Protein AF-A0A8T4PAP7-F1 (afdb_monomer)

Radius of gyration: 31.24 Å; Cα contacts (8 Å, |Δi|>4): 226; chains: 1; bounding box: 89×35×84 Å

Foldseek 3Di:
DDDPDPVPVVVVVVVVVVVVVVVVVVVVVVVVVVVVVVVVVVVVVVVVVVVLQVVLVVVQLVVCPDPQFDDDPDPDFSNEGEPVSLQVQLPDPPVLVVVVFQWKKKFFPPPAQDQDEDHPVCPPRYGIHTRHHRDDDADKRKDKGWYWYQDPVVRDIDTGIMMMITGDPPD

Solvent-accessible surface area (backbone atoms only — not comparable to full-atom values): 9564 Å² total; per-residue (Å²): 143,88,91,85,70,77,69,60,56,63,54,50,53,55,50,50,56,52,49,52,52,52,51,53,52,52,52,51,53,50,53,54,46,52,54,52,52,55,52,53,54,50,50,54,53,50,52,55,49,51,54,53,49,51,52,19,45,51,52,42,30,56,47,16,66,30,86,69,24,40,50,82,90,58,80,94,50,63,41,26,28,23,46,68,48,40,61,56,50,49,72,45,87,70,58,49,64,76,73,75,38,50,24,35,36,42,34,50,67,38,82,79,68,36,92,46,75,49,44,89,87,47,55,88,63,40,22,28,40,63,56,30,84,75,63,92,87,60,62,64,41,62,26,79,32,37,35,34,35,84,34,85,89,78,73,44,75,45,81,32,46,23,34,41,39,33,40,52,81,82,125

Structure (mmCIF, N/CA/C/O backbone):
data_AF-A0A8T4PAP7-F1
#
_entry.id   AF-A0A8T4PAP7-F1
#
loop_
_atom_site.group_PDB
_atom_site.id
_atom_site.type_symbol
_atom_site.label_atom_id
_atom_site.label_alt_id
_atom_site.label_comp_id
_atom_site.label_asym_id
_atom_site.label_entity_id
_atom_site.label_seq_id
_atom_site.pdbx_PDB_ins_code
_atom_site.Cartn_x
_atom_site.Cartn_y
_atom_site.Cartn_z
_atom_site.occupancy
_atom_site.B_iso_or_equiv
_atom_site.auth_seq_id
_atom_site.auth_comp_id
_atom_site.auth_asym_id
_atom_site.auth_atom_id
_atom_site.pdbx_PDB_model_num
ATOM 1 N N . MET A 1 1 ? -69.373 0.154 55.908 1.00 43.66 1 MET A N 1
ATOM 2 C CA . MET A 1 1 ? -68.420 -0.384 54.917 1.00 43.66 1 MET A CA 1
ATOM 3 C C . MET A 1 1 ? -67.437 0.718 54.548 1.00 43.66 1 MET A C 1
ATOM 5 O O . MET A 1 1 ? -67.694 1.356 53.550 1.00 43.66 1 MET A O 1
ATOM 9 N N . THR A 1 2 ? -66.406 0.996 55.367 1.00 49.78 2 THR A N 1
ATOM 10 C CA . THR A 1 2 ? -65.252 1.885 55.042 1.00 49.78 2 THR A CA 1
ATOM 11 C C . THR A 1 2 ? -64.442 2.208 56.307 1.00 49.78 2 THR A C 1
ATOM 13 O O . THR A 1 2 ? -64.642 3.259 56.885 1.00 49.78 2 THR A O 1
ATOM 16 N N . LEU A 1 3 ? -63.530 1.343 56.765 1.00 49.53 3 LEU A N 1
ATOM 17 C CA . LEU A 1 3 ? -62.438 1.734 57.687 1.00 49.53 3 LEU A CA 1
ATOM 18 C C . LEU A 1 3 ? -61.304 0.690 57.662 1.00 49.53 3 LEU A C 1
ATOM 20 O O . LEU A 1 3 ? -60.988 0.087 58.675 1.00 49.53 3 LEU A O 1
ATOM 24 N N . LEU A 1 4 ? -60.692 0.431 56.503 1.00 52.81 4 LEU A N 1
ATOM 25 C CA . LEU A 1 4 ? -59.496 -0.424 56.402 1.00 52.81 4 LEU A CA 1
ATOM 26 C C . LEU A 1 4 ? -58.681 -0.035 55.154 1.00 52.81 4 LEU A C 1
ATOM 28 O O . LEU A 1 4 ? -58.678 -0.783 54.186 1.00 52.81 4 LEU A O 1
ATOM 32 N N . ASN A 1 5 ? -58.030 1.144 55.107 1.00 55.44 5 ASN A N 1
ATOM 33 C CA . ASN A 1 5 ? -56.948 1.340 54.115 1.00 55.44 5 ASN A CA 1
ATOM 34 C C . ASN A 1 5 ? -55.969 2.523 54.310 1.00 55.44 5 ASN A C 1
ATOM 36 O O . ASN A 1 5 ? -55.354 2.967 53.345 1.00 55.44 5 ASN A O 1
ATOM 40 N N . ALA A 1 6 ? -55.780 3.068 55.516 1.00 54.59 6 ALA A N 1
ATOM 41 C CA . ALA A 1 6 ? -54.836 4.187 55.697 1.00 54.59 6 ALA A CA 1
ATOM 42 C C . ALA A 1 6 ? -53.358 3.739 55.816 1.00 54.59 6 ALA A C 1
ATOM 44 O O . ALA A 1 6 ? -52.446 4.500 55.493 1.00 54.59 6 ALA A O 1
ATOM 45 N N . GLY A 1 7 ? -53.104 2.500 56.261 1.00 55.69 7 GLY A N 1
ATOM 46 C CA . GLY A 1 7 ? -51.749 1.965 56.465 1.00 55.69 7 GLY A CA 1
ATOM 47 C C . GLY A 1 7 ? -51.042 1.500 55.185 1.00 55.69 7 GLY A C 1
ATOM 48 O O . GLY A 1 7 ? -49.821 1.620 55.086 1.00 55.69 7 GLY A O 1
ATOM 49 N N . SER A 1 8 ? -51.791 1.028 54.181 1.00 60.91 8 SER A N 1
ATOM 50 C CA . SER A 1 8 ? -51.216 0.502 52.932 1.00 60.91 8 SER A CA 1
ATOM 51 C C . SER A 1 8 ? -50.594 1.603 52.063 1.00 60.91 8 SER A C 1
ATOM 53 O O . SER A 1 8 ? -49.532 1.394 51.484 1.00 60.91 8 SER A O 1
ATOM 55 N N . PHE A 1 9 ? -51.178 2.805 52.044 1.00 62.59 9 PHE A N 1
ATOM 56 C CA . PHE A 1 9 ? -50.715 3.933 51.225 1.00 62.59 9 PHE A CA 1
ATOM 57 C C . PHE A 1 9 ? -49.346 4.482 51.649 1.00 62.59 9 PHE A C 1
ATOM 59 O O . PHE A 1 9 ? -48.509 4.794 50.804 1.00 62.59 9 PHE A O 1
ATOM 66 N N . ARG A 1 10 ? -49.079 4.579 52.960 1.00 66.06 10 ARG A N 1
ATOM 67 C CA . ARG A 1 10 ? -47.782 5.065 53.470 1.00 66.06 10 ARG A CA 1
ATOM 68 C C . ARG A 1 10 ? -46.653 4.072 53.200 1.00 66.06 10 ARG A C 1
ATOM 70 O O . ARG A 1 10 ? -45.543 4.484 52.873 1.00 66.06 10 ARG A O 1
ATOM 77 N N . ALA A 1 11 ? -46.947 2.777 53.308 1.00 68.44 11 ALA A N 1
ATOM 78 C CA . ALA A 1 11 ? -46.008 1.723 52.946 1.00 68.44 11 ALA A CA 1
ATOM 79 C C . ALA A 1 11 ? -45.744 1.705 51.428 1.00 68.44 11 ALA A C 1
ATOM 81 O O . ALA A 1 11 ? -44.588 1.647 51.014 1.00 68.44 11 ALA A O 1
ATOM 82 N N . GLN A 1 12 ? -46.787 1.853 50.602 1.00 69.81 12 GLN A N 1
ATOM 83 C CA . GLN A 1 12 ? -46.668 1.907 49.140 1.00 69.81 12 GLN A CA 1
ATOM 84 C C . GLN A 1 12 ? -45.860 3.116 48.642 1.00 69.81 12 GLN A C 1
ATOM 86 O O . GLN A 1 12 ? -45.017 2.946 47.762 1.00 69.81 12 GLN A O 1
ATOM 91 N N . MET A 1 13 ? -46.016 4.306 49.237 1.00 76.56 13 MET A N 1
ATOM 92 C CA . MET A 1 13 ? -45.190 5.470 48.867 1.00 76.56 13 MET A CA 1
ATOM 93 C C . MET A 1 13 ? -43.697 5.246 49.139 1.00 76.56 13 MET A C 1
ATOM 95 O O . MET A 1 13 ? -42.853 5.633 48.335 1.00 76.56 13 MET A O 1
ATOM 99 N N . LYS A 1 14 ? -43.357 4.570 50.241 1.00 76.56 14 LYS A N 1
ATOM 100 C CA . LYS A 1 14 ? -41.964 4.258 50.587 1.00 76.56 14 LYS A CA 1
ATOM 101 C C . LYS A 1 14 ? -41.349 3.239 49.617 1.00 76.56 14 LYS A C 1
ATOM 103 O O . LYS A 1 14 ? -40.175 3.347 49.273 1.00 76.56 14 LYS A O 1
ATOM 108 N N . ILE A 1 15 ? -42.158 2.292 49.134 1.00 79.75 15 ILE A N 1
ATOM 109 C CA . ILE A 1 15 ? -41.763 1.315 48.108 1.00 79.75 15 ILE A CA 1
ATOM 110 C C . ILE A 1 15 ? -41.540 2.007 46.755 1.00 79.75 15 ILE A C 1
ATOM 112 O O . ILE A 1 15 ? -40.523 1.760 46.110 1.00 79.75 15 ILE A O 1
ATOM 116 N N . GLN A 1 16 ? -42.426 2.921 46.347 1.00 79.56 16 GLN A N 1
ATOM 117 C CA . GLN A 1 16 ? -42.260 3.676 45.098 1.00 79.56 16 GLN A CA 1
ATOM 118 C C . GLN A 1 16 ? -41.015 4.573 45.105 1.00 79.56 16 GLN A C 1
ATOM 120 O O . GLN A 1 16 ? -40.319 4.654 44.096 1.00 79.56 16 GLN A O 1
ATOM 125 N N . GLN A 1 17 ? -40.689 5.199 46.239 1.00 82.06 17 GLN A N 1
ATOM 126 C CA . GLN A 1 17 ? -39.491 6.038 46.370 1.00 82.06 17 GLN A CA 1
ATOM 127 C C . GLN A 1 17 ? -38.191 5.234 46.221 1.00 82.06 17 GLN A C 1
ATOM 129 O O . GLN A 1 17 ? -37.263 5.682 45.549 1.00 82.06 17 GLN A O 1
ATOM 134 N N . MET A 1 18 ? -38.137 4.025 46.787 1.00 89.56 18 MET A N 1
ATOM 135 C CA . MET A 1 18 ? -36.974 3.142 46.644 1.00 89.56 18 MET A CA 1
ATOM 136 C C . MET A 1 18 ? -36.865 2.553 45.233 1.00 89.56 18 MET A C 1
ATOM 138 O O . MET A 1 18 ? -35.764 2.442 44.696 1.00 89.56 18 MET A O 1
ATOM 142 N N . ALA A 1 19 ? -37.998 2.238 44.597 1.00 89.06 19 ALA A N 1
ATOM 143 C CA . ALA A 1 19 ? -38.025 1.778 43.211 1.00 89.06 19 ALA A CA 1
ATOM 144 C C . ALA A 1 19 ? -37.540 2.864 42.237 1.00 89.06 19 ALA A C 1
ATOM 146 O O . ALA A 1 19 ? -36.769 2.568 41.329 1.00 89.06 19 ALA A O 1
ATOM 147 N N . PHE A 1 20 ? -37.926 4.126 42.451 1.00 89.81 20 PHE A N 1
ATOM 148 C CA . PHE A 1 20 ? -37.478 5.241 41.614 1.00 89.81 20 PHE A CA 1
ATOM 149 C C . PHE A 1 20 ? -35.960 5.453 41.694 1.00 89.81 20 PHE A C 1
ATOM 151 O O . PHE A 1 20 ? -35.303 5.645 40.672 1.00 89.81 20 PHE A O 1
ATOM 158 N N . LEU A 1 21 ? -35.390 5.339 42.897 1.00 91.19 21 LEU A N 1
ATOM 159 C CA . LEU A 1 21 ? -33.943 5.404 43.101 1.00 91.19 21 LEU A CA 1
ATOM 160 C C . LEU A 1 21 ? -33.217 4.252 42.390 1.00 91.19 21 LEU A C 1
ATOM 162 O O . LEU A 1 21 ? -32.209 4.480 41.722 1.00 91.19 21 LEU A O 1
ATOM 166 N N . LEU A 1 22 ? -33.753 3.031 42.472 1.00 93.62 22 LEU A N 1
ATOM 167 C CA . LEU A 1 22 ? -33.172 1.863 41.807 1.00 93.62 22 LEU A CA 1
ATOM 168 C C . LEU A 1 22 ? -33.210 2.004 40.277 1.00 93.62 22 LEU A C 1
ATOM 170 O O . LEU A 1 22 ? -32.197 1.770 39.619 1.00 93.62 22 LEU A O 1
ATOM 174 N N . VAL A 1 23 ? -34.328 2.472 39.714 1.00 95.06 23 VAL A N 1
ATOM 175 C CA . VAL A 1 23 ? -34.451 2.745 38.271 1.00 95.06 23 VAL A CA 1
ATOM 176 C C . VAL A 1 23 ? -33.454 3.821 37.831 1.00 95.06 23 VAL A C 1
ATOM 178 O O . VAL A 1 23 ? -32.735 3.618 36.852 1.00 95.06 23 VAL A O 1
ATOM 181 N N . GLY A 1 24 ? -33.331 4.921 38.579 1.00 95.44 24 GLY A N 1
ATOM 182 C CA . GLY A 1 24 ? -32.364 5.982 38.279 1.00 95.44 24 GLY A CA 1
ATOM 183 C C . GLY A 1 24 ? -30.921 5.471 38.212 1.00 95.44 24 GLY A C 1
ATOM 184 O O . GLY A 1 24 ? -30.196 5.782 37.267 1.00 95.44 24 GLY A O 1
ATOM 185 N N . ILE A 1 25 ? -30.527 4.614 39.158 1.00 96.06 25 ILE A N 1
ATOM 186 C CA . ILE A 1 25 ? -29.196 3.993 39.179 1.00 96.06 25 ILE A CA 1
ATOM 187 C C . ILE A 1 25 ? -29.000 3.058 37.977 1.00 96.06 25 ILE A C 1
ATOM 189 O O . ILE A 1 25 ? -27.957 3.109 37.327 1.00 96.06 25 ILE A O 1
ATOM 193 N N . THR A 1 26 ? -29.994 2.232 37.636 1.00 96.19 26 THR A N 1
ATOM 194 C CA . THR A 1 26 ? -29.881 1.327 36.477 1.00 96.19 26 THR A CA 1
ATOM 195 C C . THR A 1 26 ? -29.727 2.079 35.157 1.00 96.19 26 THR A C 1
ATOM 197 O O . THR A 1 26 ? -28.887 1.703 34.343 1.00 96.19 26 THR A O 1
ATOM 200 N N . ILE A 1 27 ? -30.469 3.176 34.962 1.00 96.44 27 ILE A N 1
ATOM 201 C CA . ILE A 1 27 ? -30.362 4.011 33.758 1.00 96.44 27 ILE A CA 1
ATOM 202 C C . ILE A 1 27 ? -28.990 4.687 33.699 1.00 96.44 27 ILE A C 1
ATOM 204 O O . ILE A 1 27 ? -28.371 4.719 32.636 1.00 96.44 27 ILE A O 1
ATOM 208 N N . PHE A 1 28 ? -28.483 5.177 34.833 1.00 97.00 28 PHE A N 1
ATOM 209 C CA . PHE A 1 28 ? -27.149 5.770 34.905 1.00 97.00 28 PHE A CA 1
ATOM 210 C C . PHE A 1 28 ? -26.060 4.773 34.484 1.00 97.00 28 PHE A C 1
ATOM 212 O O . PHE A 1 28 ? -25.250 5.078 33.607 1.00 97.00 28 PHE A O 1
ATOM 219 N N . PHE A 1 29 ? -26.076 3.556 35.034 1.00 97.06 29 PHE A N 1
ATOM 220 C CA . PHE A 1 29 ? -25.118 2.517 34.649 1.00 97.06 29 PHE A CA 1
ATOM 221 C C . PHE A 1 29 ? -25.286 2.058 33.201 1.00 97.06 29 PHE A C 1
ATOM 223 O O . PHE A 1 29 ? -24.284 1.818 32.530 1.00 97.06 29 PHE A O 1
ATOM 230 N N . ALA A 1 30 ? -26.517 1.977 32.692 1.00 97.06 30 ALA A N 1
ATOM 231 C CA . ALA A 1 30 ? -26.759 1.660 31.289 1.00 97.06 30 ALA A CA 1
ATOM 232 C C . ALA A 1 30 ? -26.130 2.713 30.361 1.00 97.06 30 ALA A C 1
ATOM 234 O O . ALA A 1 30 ? -25.458 2.357 29.394 1.00 97.06 30 ALA A O 1
ATOM 235 N N . LEU A 1 31 ? -26.279 4.001 30.684 1.00 96.94 31 LEU A N 1
ATOM 236 C CA . LEU A 1 31 ? -25.723 5.101 29.895 1.00 96.94 31 LEU A CA 1
ATOM 237 C C . LEU A 1 31 ? -24.188 5.085 29.916 1.00 96.94 31 LEU A C 1
ATOM 239 O O . LEU A 1 31 ? -23.557 5.139 28.859 1.00 96.94 31 LEU A O 1
ATOM 243 N N . VAL A 1 32 ? -23.583 4.928 31.099 1.00 97.62 32 VAL A N 1
ATOM 244 C CA . VAL A 1 32 ? -22.123 4.769 31.235 1.00 97.62 32 VAL A CA 1
ATOM 245 C C . VAL A 1 32 ? -21.633 3.544 30.459 1.00 97.62 32 VAL A C 1
ATOM 247 O O . VAL A 1 32 ? -20.624 3.625 29.758 1.00 97.62 32 VAL A O 1
ATOM 250 N N . GLY A 1 33 ? -22.369 2.433 30.527 1.00 97.31 33 GLY A N 1
ATOM 251 C CA . GLY A 1 33 ? -22.066 1.210 29.791 1.00 97.31 33 GLY A CA 1
ATOM 252 C C . GLY A 1 33 ? -22.018 1.438 28.283 1.00 97.31 33 GLY A C 1
ATOM 253 O O . GLY A 1 33 ? -21.029 1.084 27.646 1.00 97.31 33 GLY A O 1
ATOM 254 N N . VAL A 1 34 ? -23.031 2.089 27.705 1.00 96.06 34 VAL A N 1
ATOM 255 C CA . VAL A 1 34 ? -23.075 2.374 26.259 1.00 96.06 34 VAL A CA 1
ATOM 256 C C . VAL A 1 34 ? -21.899 3.249 25.819 1.00 96.06 34 VAL A C 1
ATOM 258 O O . VAL A 1 34 ? -21.282 2.970 24.787 1.00 96.06 34 VAL A O 1
ATOM 261 N N . ILE A 1 35 ? -21.548 4.274 26.603 1.00 96.62 35 ILE A N 1
ATOM 262 C CA . ILE A 1 35 ? -20.394 5.136 26.307 1.00 96.62 35 ILE A CA 1
ATOM 263 C C . ILE A 1 35 ? -19.096 4.320 26.342 1.00 96.62 35 ILE A C 1
ATOM 265 O O . ILE A 1 35 ? -18.308 4.384 25.398 1.00 96.62 35 ILE A O 1
ATOM 269 N N . TYR A 1 36 ? -18.895 3.513 27.386 1.00 96.62 36 TYR A N 1
ATOM 270 C CA . TYR A 1 36 ? -17.712 2.664 27.524 1.00 96.62 36 TYR A CA 1
ATOM 271 C C . TYR A 1 36 ? -17.570 1.680 26.353 1.00 96.62 36 TYR A C 1
ATOM 273 O O . TYR A 1 36 ? -16.515 1.612 25.722 1.00 96.62 36 TYR A O 1
ATOM 281 N N . PHE A 1 37 ? -18.647 0.968 26.005 1.00 95.44 37 PHE A N 1
ATOM 282 C CA . PHE A 1 37 ? -18.652 0.047 24.867 1.00 95.44 37 PHE A CA 1
ATOM 283 C C . PHE A 1 37 ? -18.341 0.756 23.545 1.00 95.44 37 PHE A C 1
ATOM 285 O O . PHE A 1 37 ? -17.555 0.242 22.750 1.00 95.44 37 PHE A O 1
ATOM 292 N N . SER A 1 38 ? -18.904 1.947 23.323 1.00 92.81 38 SER A N 1
ATOM 293 C CA . SER A 1 38 ? -18.666 2.723 22.098 1.00 92.81 38 SER A CA 1
ATOM 294 C C . SER A 1 38 ? -17.188 3.086 21.926 1.00 92.81 38 SER A C 1
ATOM 296 O O . SER A 1 38 ? -16.638 2.955 20.831 1.00 92.81 38 SER A O 1
ATOM 298 N N . ILE A 1 39 ? -16.522 3.484 23.015 1.00 93.75 39 ILE A N 1
ATOM 299 C CA . ILE A 1 39 ? -15.090 3.814 23.011 1.00 93.75 39 ILE A CA 1
ATOM 300 C C . ILE A 1 39 ? -14.250 2.561 22.725 1.00 93.75 39 ILE A C 1
ATOM 302 O O . ILE A 1 39 ? -13.402 2.578 21.831 1.00 93.75 39 ILE A O 1
ATOM 306 N N . THR A 1 40 ? -14.516 1.446 23.412 1.00 93.38 40 THR A N 1
ATOM 307 C CA . THR A 1 40 ? -13.752 0.200 23.232 1.00 93.38 40 THR A CA 1
ATOM 308 C C . THR A 1 40 ? -13.887 -0.365 21.815 1.00 93.38 40 THR A C 1
ATOM 310 O O . THR A 1 40 ? -12.887 -0.772 21.221 1.00 93.38 40 THR A O 1
ATOM 313 N N . ILE A 1 41 ? -15.089 -0.344 21.227 1.00 92.00 41 ILE A N 1
ATOM 314 C CA . ILE A 1 41 ? -15.307 -0.805 19.844 1.00 92.00 41 ILE A CA 1
ATOM 315 C C . ILE A 1 41 ? -14.529 0.069 18.847 1.00 92.00 41 ILE A C 1
ATOM 317 O O . ILE A 1 41 ? -13.919 -0.452 17.909 1.00 92.00 41 ILE A O 1
ATOM 321 N N . SER A 1 42 ? -14.498 1.388 19.063 1.00 90.25 42 SER A N 1
ATOM 322 C CA . SER A 1 42 ? -13.725 2.315 18.227 1.00 90.25 42 SER A CA 1
ATOM 323 C C . SER A 1 42 ? -12.219 2.021 18.277 1.00 90.25 42 SER A C 1
ATOM 325 O O . SER A 1 42 ? -11.554 1.955 17.236 1.00 90.25 42 SER A O 1
ATOM 327 N N . HIS A 1 43 ? -11.678 1.753 19.470 1.00 90.25 43 HIS A N 1
ATOM 328 C CA . HIS A 1 43 ? -10.274 1.372 19.627 1.00 90.25 43 HIS A CA 1
ATOM 329 C C . HIS A 1 43 ? -9.950 0.037 18.953 1.00 90.25 43 HIS A C 1
ATOM 331 O O . HIS A 1 43 ? -8.942 -0.051 18.251 1.00 90.25 43 HIS A O 1
ATOM 337 N N . ALA A 1 44 ? -10.814 -0.973 19.093 1.00 85.12 44 ALA A N 1
ATOM 338 C CA . ALA A 1 44 ? -10.624 -2.271 18.445 1.00 85.12 44 ALA A CA 1
ATOM 339 C C . ALA A 1 44 ? -10.575 -2.142 16.913 1.00 85.12 44 ALA A C 1
ATOM 341 O O . ALA A 1 44 ? -9.677 -2.685 16.269 1.00 85.12 44 ALA A O 1
ATOM 342 N N . ARG A 1 45 ? -11.484 -1.350 16.328 1.00 86.56 45 ARG A N 1
ATOM 343 C CA . ARG A 1 45 ? -11.486 -1.062 14.886 1.00 86.56 45 ARG A CA 1
ATOM 344 C C . ARG A 1 45 ? -10.207 -0.350 14.442 1.00 86.56 45 ARG A C 1
ATOM 346 O O . ARG A 1 45 ? -9.637 -0.701 13.413 1.00 86.56 45 ARG A O 1
ATOM 353 N N . THR A 1 46 ? -9.752 0.627 15.221 1.00 87.25 46 THR A N 1
ATOM 354 C CA . THR A 1 46 ? -8.537 1.394 14.912 1.00 87.25 46 THR A CA 1
ATOM 355 C C . THR A 1 46 ? -7.286 0.516 14.976 1.00 87.25 46 THR A C 1
ATOM 357 O O . THR A 1 46 ? -6.451 0.587 14.080 1.00 87.25 46 THR A O 1
ATOM 360 N N . SER A 1 47 ? -7.183 -0.360 15.979 1.00 84.50 47 SER A N 1
ATOM 361 C CA . SER A 1 47 ? -6.065 -1.299 16.122 1.00 84.50 47 SER A CA 1
ATOM 362 C C . SER A 1 47 ? -6.031 -2.343 15.000 1.00 84.50 47 SER A C 1
ATOM 364 O O . SER A 1 47 ? -4.969 -2.624 14.445 1.00 84.50 47 SER A O 1
ATOM 366 N N . ALA A 1 48 ? -7.192 -2.870 14.599 1.00 81.62 48 ALA A N 1
ATOM 367 C CA . ALA A 1 48 ? -7.277 -3.770 13.452 1.00 81.62 48 ALA A CA 1
ATOM 368 C C . ALA A 1 48 ? -6.832 -3.073 12.154 1.00 81.62 48 ALA A C 1
ATOM 370 O O . ALA A 1 48 ? -6.088 -3.653 11.364 1.00 81.62 48 ALA A O 1
ATOM 371 N N . GLN A 1 49 ? -7.231 -1.812 11.950 1.00 82.38 49 GLN A N 1
ATOM 372 C CA . GLN A 1 49 ? -6.814 -1.034 10.783 1.00 82.38 49 GLN A CA 1
ATOM 373 C C . GLN A 1 49 ? -5.308 -0.736 10.792 1.00 82.38 49 GLN A C 1
ATOM 375 O O . GLN A 1 49 ? -4.664 -0.842 9.750 1.00 82.38 49 GLN A O 1
ATOM 380 N N . SER A 1 50 ? -4.728 -0.381 11.944 1.00 82.75 50 SER A N 1
ATOM 381 C CA . SER A 1 50 ? -3.288 -0.120 12.037 1.00 82.75 50 SER A CA 1
ATOM 382 C C . SER A 1 50 ? -2.467 -1.375 11.752 1.00 82.75 50 SER A C 1
ATOM 384 O O . SER A 1 50 ? -1.487 -1.285 11.019 1.00 82.75 50 SER A O 1
ATOM 386 N N . ALA A 1 51 ? -2.904 -2.538 12.246 1.00 80.88 51 ALA A N 1
ATOM 387 C CA . ALA A 1 51 ? -2.251 -3.816 11.964 1.00 80.88 51 ALA A CA 1
ATOM 388 C C . ALA A 1 51 ? -2.276 -4.154 10.463 1.00 80.88 51 ALA A C 1
ATOM 390 O O . ALA A 1 51 ? -1.256 -4.543 9.897 1.00 80.88 51 ALA A O 1
ATOM 391 N N . GLN A 1 52 ? -3.413 -3.939 9.789 1.00 80.31 52 GLN A N 1
ATOM 392 C CA . GLN A 1 52 ? -3.510 -4.147 8.339 1.00 80.31 52 GLN A CA 1
ATOM 393 C C . GLN A 1 52 ? -2.612 -3.189 7.545 1.00 80.31 52 GLN A C 1
ATOM 395 O O . GLN A 1 52 ? -1.975 -3.600 6.574 1.00 80.31 52 GLN A O 1
ATOM 400 N N . ASN A 1 53 ? -2.538 -1.922 7.959 1.00 80.62 53 ASN A N 1
ATOM 401 C CA . ASN A 1 53 ? -1.688 -0.927 7.307 1.00 80.62 53 ASN A CA 1
ATOM 402 C C . ASN A 1 53 ? -0.197 -1.254 7.479 1.00 80.62 53 ASN A C 1
ATOM 404 O O . ASN A 1 53 ? 0.567 -1.148 6.522 1.00 80.62 53 ASN A O 1
ATOM 408 N N . GLU A 1 54 ? 0.219 -1.656 8.681 1.00 85.88 54 GLU A N 1
ATOM 409 C CA . GLU A 1 54 ? 1.603 -2.043 8.965 1.00 85.88 54 GLU A CA 1
ATOM 410 C C . GLU A 1 54 ? 2.023 -3.247 8.122 1.00 85.88 54 GLU A C 1
ATOM 412 O O . GLU A 1 54 ? 3.070 -3.220 7.475 1.00 85.88 54 GLU A O 1
ATOM 417 N N . GLU A 1 55 ? 1.169 -4.266 8.039 1.00 83.94 55 GLU A N 1
ATOM 418 C CA . GLU A 1 55 ? 1.439 -5.433 7.211 1.00 83.94 55 GLU A CA 1
ATOM 419 C C . GLU A 1 55 ? 1.559 -5.070 5.723 1.00 83.94 55 GLU A C 1
ATOM 421 O O . GLU A 1 55 ? 2.481 -5.524 5.042 1.00 83.94 55 GLU A O 1
ATOM 426 N N . ALA A 1 56 ? 0.678 -4.202 5.217 1.00 82.38 56 ALA A N 1
ATOM 427 C CA . ALA A 1 56 ? 0.753 -3.729 3.839 1.00 82.38 56 ALA A CA 1
ATOM 428 C C . ALA A 1 56 ? 2.059 -2.959 3.562 1.00 82.38 56 ALA A C 1
ATOM 430 O O . ALA A 1 56 ? 2.690 -3.169 2.525 1.00 82.38 56 ALA A O 1
ATOM 431 N N . ILE A 1 57 ? 2.505 -2.113 4.497 1.00 84.06 57 ILE A N 1
ATOM 432 C CA . ILE A 1 57 ? 3.778 -1.383 4.393 1.00 84.06 57 ILE A CA 1
ATOM 433 C C . ILE A 1 57 ? 4.968 -2.350 4.404 1.00 84.06 57 I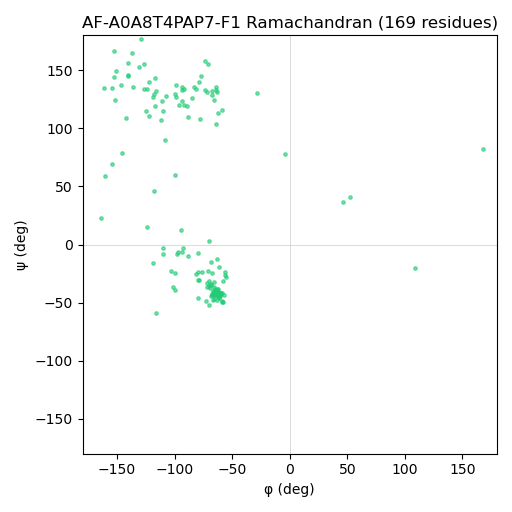LE A C 1
ATOM 435 O O . ILE A 1 57 ? 5.900 -2.180 3.617 1.00 84.06 57 ILE A O 1
ATOM 439 N N . LEU A 1 58 ? 4.954 -3.372 5.263 1.00 85.88 58 LEU A N 1
ATOM 440 C CA . LEU A 1 58 ? 6.013 -4.383 5.316 1.00 85.88 58 LEU A CA 1
ATOM 441 C C . LEU A 1 58 ? 6.096 -5.185 4.015 1.00 85.88 58 LEU A C 1
ATOM 443 O O . LEU A 1 58 ? 7.194 -5.412 3.506 1.00 85.88 58 LEU A O 1
ATOM 447 N N . LEU A 1 59 ? 4.951 -5.563 3.443 1.00 83.50 59 LEU A N 1
ATOM 448 C CA . LEU A 1 59 ? 4.896 -6.225 2.140 1.00 83.50 59 LEU A CA 1
ATOM 449 C C . LEU A 1 59 ? 5.436 -5.323 1.027 1.00 83.50 59 LEU A C 1
ATOM 451 O O . LEU A 1 59 ? 6.252 -5.777 0.227 1.00 83.50 59 LEU A O 1
ATOM 455 N N . ALA A 1 60 ? 5.052 -4.045 1.009 1.00 84.00 60 ALA A N 1
ATOM 456 C CA . ALA A 1 60 ? 5.579 -3.085 0.045 1.00 84.00 60 ALA A CA 1
ATOM 457 C C . ALA A 1 60 ? 7.092 -2.907 0.172 1.00 84.00 60 ALA A C 1
ATOM 459 O O . ALA A 1 60 ? 7.778 -2.924 -0.841 1.00 84.00 60 ALA A O 1
ATOM 460 N N . ARG A 1 61 ? 7.631 -2.812 1.394 1.00 85.12 61 ARG A N 1
ATOM 461 C CA . ARG A 1 61 ? 9.085 -2.757 1.630 1.00 85.12 61 ARG A CA 1
ATOM 462 C C . ARG A 1 61 ? 9.790 -4.030 1.182 1.00 85.12 61 ARG A C 1
ATOM 464 O O . ARG A 1 61 ? 10.859 -3.956 0.591 1.00 85.12 61 ARG A O 1
ATOM 471 N N . LYS A 1 62 ? 9.200 -5.200 1.438 1.00 85.94 62 LYS A N 1
ATOM 472 C CA . LYS A 1 62 ? 9.760 -6.485 1.000 1.00 85.94 62 LYS A CA 1
ATOM 473 C C . LYS A 1 62 ? 9.813 -6.580 -0.526 1.00 85.94 62 LYS A C 1
ATOM 475 O O . LYS A 1 62 ? 10.806 -7.060 -1.062 1.00 85.94 62 LYS A O 1
ATOM 480 N N . LEU A 1 63 ? 8.764 -6.122 -1.209 1.00 84.56 63 LEU A N 1
ATOM 481 C CA . LEU A 1 63 ? 8.722 -6.089 -2.669 1.00 84.56 63 LEU A CA 1
ATOM 482 C C . LEU A 1 63 ? 9.687 -5.042 -3.217 1.00 84.56 63 LEU A C 1
ATOM 484 O O . LEU A 1 63 ? 10.557 -5.410 -3.993 1.00 84.56 63 LEU A O 1
ATOM 488 N N . ALA A 1 64 ? 9.623 -3.797 -2.747 1.00 84.94 64 ALA A N 1
ATOM 489 C CA . ALA A 1 64 ? 10.532 -2.719 -3.141 1.00 84.94 64 ALA A CA 1
ATOM 490 C C . ALA A 1 64 ? 12.010 -3.046 -2.864 1.00 84.94 64 ALA A C 1
ATOM 492 O O . ALA A 1 64 ? 12.875 -2.634 -3.618 1.00 84.94 64 ALA A O 1
ATOM 493 N N . GLY A 1 65 ? 12.321 -3.824 -1.824 1.00 83.75 65 GLY A N 1
ATOM 494 C CA . GLY A 1 65 ? 13.681 -4.291 -1.540 1.00 83.75 65 GLY A CA 1
ATOM 495 C C . GLY A 1 65 ? 14.137 -5.494 -2.374 1.00 83.75 65 GLY A C 1
ATOM 496 O O . GLY A 1 65 ? 15.300 -5.885 -2.286 1.00 83.75 65 GLY A O 1
ATOM 497 N N . SER A 1 66 ? 13.254 -6.115 -3.160 1.00 86.00 66 SER A N 1
ATOM 498 C CA . SER A 1 66 ? 13.620 -7.240 -4.026 1.00 86.00 66 SER A CA 1
ATOM 499 C C . SER A 1 66 ? 14.348 -6.743 -5.280 1.00 86.00 66 SER A C 1
ATOM 501 O O . SER A 1 66 ? 13.987 -5.690 -5.799 1.00 86.00 66 SER A O 1
ATOM 503 N N . PRO A 1 67 ? 15.338 -7.479 -5.818 1.00 83.25 67 PRO A N 1
ATOM 504 C CA . PRO A 1 67 ? 16.149 -7.018 -6.955 1.00 83.25 67 PRO A CA 1
ATOM 505 C C . PRO A 1 67 ? 15.319 -6.636 -8.195 1.00 83.25 67 PRO A C 1
ATOM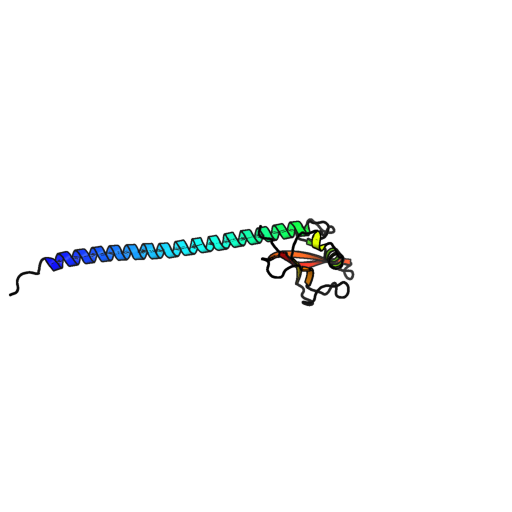 507 O O . PRO A 1 67 ? 15.735 -5.772 -8.970 1.00 83.25 67 PRO A O 1
ATOM 510 N N . GLU A 1 68 ? 14.131 -7.229 -8.319 1.00 83.81 68 GLU A N 1
ATOM 511 C CA . GLU A 1 68 ? 13.186 -7.043 -9.421 1.00 83.81 68 GLU A CA 1
ATOM 512 C C . GLU A 1 68 ? 12.415 -5.716 -9.365 1.00 83.81 68 GLU A C 1
ATOM 514 O O . GLU A 1 68 ? 11.962 -5.216 -10.390 1.00 83.81 68 GLU A O 1
ATOM 519 N N . PHE A 1 69 ? 12.285 -5.120 -8.178 1.00 88.19 69 PHE A N 1
ATOM 520 C CA . PHE A 1 69 ? 11.585 -3.847 -7.965 1.00 88.19 69 PHE A CA 1
ATOM 521 C C . PHE A 1 69 ? 12.527 -2.771 -7.414 1.00 88.19 69 PHE A C 1
ATOM 523 O O . PHE A 1 69 ? 12.183 -1.594 -7.444 1.00 88.19 69 PHE A O 1
ATOM 530 N N . ALA A 1 70 ? 13.697 -3.153 -6.894 1.00 87.19 70 ALA A N 1
ATOM 531 C CA . ALA A 1 70 ? 14.575 -2.258 -6.158 1.00 87.19 70 AL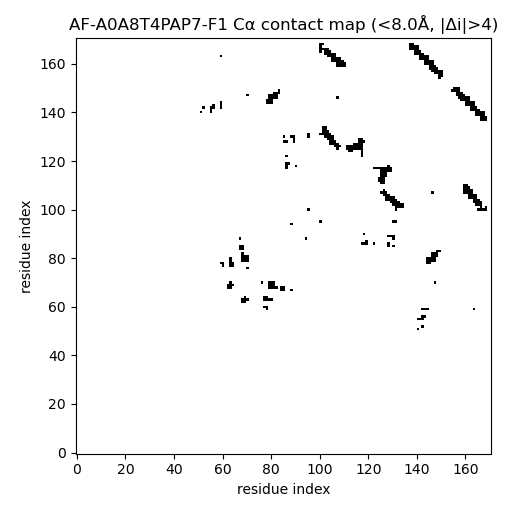A A CA 1
ATOM 532 C C . ALA A 1 70 ? 15.173 -1.182 -7.050 1.00 87.19 70 ALA A C 1
ATOM 534 O O . ALA A 1 70 ? 15.818 -1.464 -8.065 1.00 87.19 70 ALA A O 1
ATOM 535 N N . PHE A 1 71 ? 15.022 0.056 -6.598 1.00 84.75 71 PHE A N 1
ATOM 536 C CA . PHE A 1 71 ? 15.632 1.222 -7.202 1.00 84.75 71 PHE A CA 1
ATOM 537 C C . PHE A 1 71 ? 16.935 1.578 -6.476 1.00 84.75 71 PHE A C 1
ATOM 539 O O . PHE A 1 71 ? 16.928 1.827 -5.273 1.00 84.75 71 PHE A O 1
ATOM 546 N N . THR A 1 72 ? 18.064 1.580 -7.190 1.00 77.19 72 THR A N 1
ATOM 547 C CA . THR A 1 72 ? 19.409 1.653 -6.580 1.00 77.19 72 THR A CA 1
ATOM 548 C C . THR A 1 72 ? 20.147 2.972 -6.814 1.00 77.19 72 THR A C 1
ATOM 550 O O . THR A 1 72 ? 21.269 3.126 -6.339 1.00 77.19 72 THR A O 1
ATOM 553 N N . SER A 1 73 ? 19.584 3.912 -7.577 1.00 69.62 73 SER A N 1
ATOM 554 C CA . SER A 1 73 ? 20.313 5.103 -8.045 1.00 69.62 73 SER A CA 1
ATOM 555 C C . SER A 1 73 ? 20.167 6.342 -7.150 1.00 69.62 73 SER A C 1
ATOM 557 O O . SER A 1 73 ? 20.871 7.328 -7.365 1.00 69.62 73 SER A O 1
ATOM 559 N N . SER A 1 74 ? 19.311 6.301 -6.123 1.00 60.50 74 SER A N 1
ATOM 560 C CA . SER A 1 74 ? 19.130 7.388 -5.153 1.00 60.50 74 SER A CA 1
ATOM 561 C C . SER A 1 74 ? 19.189 6.890 -3.712 1.00 60.50 74 SER A C 1
ATOM 563 O O . SER A 1 74 ? 18.814 5.754 -3.439 1.00 60.50 74 SER A O 1
ATOM 565 N N . SER A 1 75 ? 19.604 7.777 -2.803 1.00 59.84 75 SER A N 1
ATOM 566 C CA . SER A 1 75 ? 19.578 7.632 -1.338 1.00 59.84 75 SER A CA 1
ATOM 567 C C . SER A 1 75 ? 18.458 6.727 -0.810 1.00 59.84 75 SER A C 1
ATOM 569 O O . SER A 1 75 ? 17.304 6.949 -1.174 1.00 59.84 75 SER A O 1
ATOM 571 N N . ASP A 1 76 ? 18.818 5.779 0.066 1.00 61.09 76 ASP A N 1
ATOM 572 C CA . ASP A 1 76 ? 17.972 4.893 0.889 1.00 61.09 76 ASP A CA 1
ATOM 573 C C . ASP A 1 76 ? 16.456 5.145 0.799 1.00 61.09 76 ASP A C 1
ATOM 575 O O . ASP A 1 76 ? 15.833 5.719 1.694 1.00 61.09 76 ASP A O 1
ATOM 579 N N . CYS A 1 77 ? 15.831 4.681 -0.283 1.00 76.62 77 CYS A N 1
ATOM 580 C CA . CYS A 1 77 ? 14.384 4.724 -0.424 1.00 76.62 77 CYS A CA 1
ATOM 581 C C . CYS A 1 77 ? 13.817 3.311 -0.300 1.00 76.62 77 CYS A C 1
ATOM 583 O O . CYS A 1 77 ? 13.646 2.591 -1.281 1.00 76.62 77 CYS A O 1
ATOM 585 N N . ALA A 1 78 ? 13.494 2.922 0.935 1.00 79.69 78 ALA A N 1
ATOM 586 C CA . ALA A 1 78 ? 13.009 1.579 1.273 1.00 79.69 78 ALA A CA 1
ATOM 587 C C . ALA A 1 78 ? 11.663 1.195 0.620 1.00 79.69 78 ALA A C 1
ATOM 589 O O . ALA A 1 78 ? 11.250 0.040 0.689 1.00 79.69 78 ALA A O 1
ATOM 590 N N . THR A 1 79 ? 10.951 2.160 0.034 1.00 85.94 79 THR A N 1
ATOM 591 C CA . THR A 1 79 ? 9.655 1.972 -0.641 1.00 85.94 79 THR A CA 1
ATOM 592 C C . THR A 1 79 ? 9.676 2.469 -2.086 1.00 85.94 79 THR A C 1
ATOM 594 O O . THR A 1 79 ? 8.609 2.683 -2.665 1.00 85.94 79 THR A O 1
ATOM 597 N N . CYS A 1 80 ? 10.865 2.707 -2.651 1.00 89.06 80 CYS A N 1
ATOM 598 C CA . CYS A 1 80 ? 10.996 3.083 -4.051 1.00 89.06 80 CYS A CA 1
ATOM 599 C C . CYS A 1 80 ? 10.981 1.848 -4.936 1.00 89.06 80 CYS A C 1
ATOM 601 O O . CYS A 1 80 ? 11.647 0.852 -4.663 1.00 89.06 80 CYS A O 1
ATOM 603 N N . ILE A 1 81 ? 10.225 1.962 -6.012 1.00 90.81 81 ILE A N 1
ATOM 604 C CA . ILE A 1 81 ? 10.029 0.929 -6.999 1.00 90.81 81 ILE A CA 1
ATOM 605 C C . ILE A 1 81 ? 10.531 1.443 -8.345 1.00 90.81 81 ILE A C 1
ATOM 607 O O . ILE A 1 81 ? 10.101 2.499 -8.804 1.00 90.81 81 ILE A O 1
ATOM 611 N N . ASP A 1 82 ? 11.412 0.679 -8.976 1.00 91.00 82 ASP A N 1
ATOM 612 C CA . ASP A 1 82 ? 11.951 0.955 -10.303 1.00 91.00 82 ASP A CA 1
ATOM 613 C C . ASP A 1 82 ? 10.936 0.570 -11.393 1.00 91.00 82 ASP A C 1
ATOM 615 O O . ASP A 1 82 ? 10.668 -0.607 -11.651 1.00 91.00 82 ASP A O 1
ATOM 619 N N . MET A 1 83 ? 10.352 1.579 -12.031 1.00 90.19 83 MET A N 1
ATOM 620 C CA . MET A 1 83 ? 9.351 1.410 -13.082 1.00 90.19 83 MET A CA 1
ATOM 621 C C . MET A 1 83 ? 9.936 0.800 -14.356 1.00 90.19 83 MET A C 1
ATOM 623 O O . MET A 1 83 ? 9.255 0.010 -15.015 1.00 90.19 83 MET A O 1
ATOM 627 N N . ASP A 1 84 ? 11.191 1.119 -14.682 1.00 87.94 84 ASP A N 1
ATOM 628 C CA . ASP A 1 84 ? 11.869 0.636 -15.886 1.00 87.94 84 ASP A CA 1
ATOM 629 C C . ASP A 1 84 ? 12.172 -0.867 -15.787 1.00 87.94 84 ASP A C 1
ATOM 631 O O . ASP A 1 84 ? 12.142 -1.582 -16.794 1.00 87.94 84 ASP A O 1
ATOM 635 N N . LYS A 1 85 ? 12.415 -1.376 -14.575 1.00 89.00 85 LYS A N 1
ATOM 636 C CA . LYS A 1 85 ? 12.531 -2.821 -14.319 1.00 89.00 85 LYS A CA 1
ATOM 637 C C . LYS A 1 85 ? 11.185 -3.522 -14.378 1.00 89.00 85 LYS A C 1
ATOM 639 O O . LYS A 1 85 ? 11.041 -4.526 -15.075 1.00 89.00 85 LYS A O 1
ATOM 644 N N . ILE A 1 86 ? 10.181 -2.983 -13.691 1.00 89.56 86 ILE A N 1
ATOM 645 C CA . ILE A 1 86 ? 8.862 -3.618 -13.620 1.00 89.56 86 ILE A CA 1
ATOM 646 C C . ILE A 1 86 ? 8.224 -3.746 -14.997 1.00 89.56 86 ILE A C 1
ATOM 648 O O . ILE A 1 86 ? 7.650 -4.793 -15.288 1.00 89.56 86 ILE A O 1
ATOM 652 N N . ILE A 1 87 ? 8.330 -2.728 -15.855 1.00 89.06 87 ILE A N 1
ATOM 653 C CA . ILE A 1 87 ? 7.771 -2.802 -17.211 1.00 89.06 87 ILE A CA 1
ATOM 654 C C . ILE A 1 87 ? 8.481 -3.860 -18.068 1.00 89.06 87 ILE A C 1
ATOM 656 O O . ILE A 1 87 ? 7.860 -4.511 -18.907 1.00 89.06 87 ILE A O 1
ATOM 660 N N . GLN A 1 88 ? 9.781 -4.079 -17.851 1.00 87.25 88 GLN A N 1
ATOM 661 C CA . GLN A 1 88 ? 10.503 -5.152 -18.533 1.00 87.25 88 GLN A CA 1
ATOM 662 C C . GLN A 1 88 ? 10.020 -6.519 -18.063 1.00 87.25 88 GLN A C 1
ATOM 664 O O . GLN A 1 88 ? 9.780 -7.396 -18.893 1.00 87.25 88 GLN A O 1
ATOM 669 N N . ILE A 1 89 ? 9.839 -6.675 -16.752 1.00 86.75 89 ILE A N 1
ATOM 670 C CA . ILE A 1 89 ? 9.416 -7.928 -16.132 1.00 86.75 89 ILE A CA 1
ATOM 671 C C . ILE A 1 89 ? 7.947 -8.244 -16.428 1.00 86.75 89 ILE A C 1
ATOM 673 O O . ILE A 1 89 ? 7.610 -9.410 -16.610 1.00 86.75 89 ILE A O 1
ATOM 677 N N . SER A 1 90 ? 7.075 -7.237 -16.547 1.00 85.19 90 SER A N 1
ATOM 678 C CA . SER A 1 90 ? 5.648 -7.443 -16.836 1.00 85.19 90 SER A CA 1
ATOM 679 C C . SER A 1 90 ? 5.380 -8.124 -18.179 1.00 85.19 90 SER A C 1
ATOM 681 O O . SER A 1 90 ? 4.294 -8.664 -18.385 1.00 85.19 90 SER A O 1
ATOM 683 N N . ASP A 1 91 ? 6.359 -8.093 -19.085 1.00 79.50 91 ASP A N 1
ATOM 684 C CA . ASP A 1 91 ? 6.292 -8.747 -20.393 1.00 79.50 91 ASP A CA 1
ATOM 685 C C . ASP A 1 91 ? 6.986 -10.122 -20.418 1.00 79.50 91 ASP A C 1
ATOM 687 O O . ASP A 1 91 ? 6.887 -10.840 -21.414 1.00 79.50 91 ASP A O 1
ATOM 691 N N . LEU A 1 92 ? 7.705 -10.505 -19.355 1.00 80.88 92 LEU A N 1
ATOM 692 C CA . LEU A 1 92 ? 8.415 -11.782 -19.274 1.00 80.88 92 LEU A CA 1
ATOM 693 C C . LEU A 1 92 ? 7.508 -12.875 -18.700 1.00 80.88 92 LEU A C 1
ATOM 695 O O . LEU A 1 92 ? 7.072 -12.825 -17.550 1.00 80.88 92 LEU A O 1
ATOM 699 N N . SER A 1 93 ? 7.275 -13.927 -19.485 1.00 69.81 93 SER A N 1
ATOM 700 C CA . SER A 1 93 ? 6.567 -15.123 -19.023 1.00 69.81 93 SER A CA 1
ATOM 701 C C . SER A 1 93 ? 7.395 -15.885 -17.980 1.00 69.81 93 SER A C 1
ATOM 703 O O . SER A 1 93 ? 8.569 -16.164 -18.219 1.00 69.81 93 SER A O 1
ATOM 705 N N . GLY A 1 94 ? 6.780 -16.269 -16.858 1.00 71.38 94 GLY A N 1
ATOM 706 C CA . GLY A 1 94 ? 7.393 -17.104 -15.810 1.00 71.38 94 GLY A CA 1
ATOM 707 C C . GLY A 1 94 ? 7.718 -16.365 -14.509 1.00 71.38 94 GLY A C 1
ATOM 708 O O . GLY A 1 94 ? 7.773 -16.989 -13.452 1.00 71.38 94 GLY A O 1
ATOM 709 N N . TYR A 1 95 ? 7.825 -15.034 -14.540 1.00 72.88 95 TYR A N 1
ATOM 710 C CA . TYR A 1 95 ? 8.037 -14.241 -13.323 1.00 72.88 95 TYR A CA 1
ATOM 711 C C . TYR A 1 95 ? 6.833 -14.264 -12.373 1.00 72.88 95 TYR A C 1
ATOM 713 O O . TYR A 1 95 ? 7.007 -14.155 -11.164 1.00 72.88 95 TYR A O 1
ATOM 721 N N . GLU A 1 96 ? 5.626 -14.519 -12.885 1.00 69.56 96 GLU A N 1
ATOM 722 C CA . GLU A 1 96 ? 4.422 -14.687 -12.062 1.00 69.56 96 GLU A CA 1
ATOM 723 C C . GLU A 1 96 ? 4.564 -15.777 -10.980 1.00 69.56 96 GLU A C 1
ATOM 725 O O . GLU A 1 96 ? 3.906 -15.716 -9.943 1.00 69.56 96 GLU A O 1
ATOM 730 N N . GLU A 1 97 ? 5.407 -16.792 -11.206 1.00 72.19 97 GLU A N 1
ATOM 731 C CA . GLU A 1 97 ? 5.649 -17.874 -10.243 1.00 72.19 97 GLU A CA 1
ATOM 732 C C . GLU A 1 97 ? 6.622 -17.473 -9.127 1.00 72.19 97 GLU A C 1
ATOM 734 O O . GLU A 1 97 ? 6.544 -18.023 -8.028 1.00 72.19 97 GLU A O 1
ATOM 739 N N . LEU A 1 98 ? 7.487 -16.482 -9.368 1.00 73.06 98 LEU A N 1
ATOM 740 C CA . LEU A 1 98 ? 8.568 -16.094 -8.460 1.00 73.06 98 LEU A CA 1
ATOM 741 C C . LEU A 1 98 ? 8.044 -15.534 -7.132 1.00 73.06 98 LEU A C 1
ATOM 743 O O . LEU A 1 98 ? 8.600 -15.808 -6.068 1.00 73.06 98 LEU A O 1
ATOM 747 N N . TRP A 1 99 ? 6.962 -14.756 -7.180 1.00 74.75 99 TRP A N 1
ATOM 748 C CA . TRP A 1 99 ? 6.416 -14.100 -5.989 1.00 74.75 99 TRP A CA 1
ATOM 749 C C . TRP A 1 99 ? 5.410 -14.960 -5.228 1.00 74.75 99 TRP A C 1
ATOM 751 O O . TRP A 1 99 ? 5.048 -14.597 -4.111 1.00 74.75 99 TRP A O 1
ATOM 761 N N . ASN A 1 100 ? 4.978 -16.095 -5.798 1.00 74.62 100 ASN A N 1
ATOM 762 C CA . ASN A 1 100 ? 3.940 -16.968 -5.235 1.00 74.62 100 ASN A CA 1
ATOM 763 C C . ASN A 1 100 ? 2.699 -16.180 -4.756 1.00 74.62 100 ASN A C 1
ATOM 765 O O . ASN A 1 100 ? 2.105 -16.469 -3.716 1.00 74.62 100 ASN A O 1
ATOM 769 N N . MET A 1 101 ? 2.354 -15.130 -5.502 1.00 74.81 101 MET A N 1
ATOM 770 C CA . MET A 1 101 ? 1.235 -14.234 -5.238 1.00 74.81 101 MET A CA 1
ATOM 771 C C . MET A 1 101 ? 0.244 -14.374 -6.382 1.00 74.81 101 MET A C 1
ATOM 773 O O . MET A 1 101 ? 0.614 -14.304 -7.551 1.00 74.81 101 MET A O 1
ATOM 777 N N . ASP A 1 102 ? -1.031 -14.536 -6.045 1.00 77.75 102 ASP A N 1
ATOM 778 C CA . ASP A 1 102 ? -2.082 -14.682 -7.055 1.00 77.75 102 ASP A CA 1
ATOM 779 C C . ASP A 1 102 ? -2.352 -13.372 -7.807 1.00 77.75 102 ASP A C 1
ATOM 781 O O . ASP A 1 102 ? -2.889 -13.381 -8.914 1.00 77.75 102 ASP A O 1
ATOM 785 N N . HIS A 1 103 ? -2.001 -12.239 -7.199 1.00 82.44 103 HIS A N 1
ATOM 786 C CA . HIS A 1 103 ? -2.319 -10.920 -7.718 1.00 82.44 103 HIS A CA 1
ATOM 787 C C . HIS A 1 103 ? -1.282 -9.895 -7.270 1.00 82.44 103 HIS A C 1
ATOM 789 O O . HIS A 1 103 ? -1.066 -9.735 -6.066 1.00 82.44 103 HIS A O 1
ATOM 795 N N . VAL A 1 104 ? -0.669 -9.199 -8.228 1.00 86.19 104 VAL A N 1
ATOM 796 C CA . VAL A 1 104 ? 0.276 -8.102 -7.975 1.00 86.19 104 VAL A CA 1
ATOM 797 C C . VAL A 1 104 ? 0.063 -7.019 -9.025 1.00 86.19 104 VAL A C 1
ATOM 799 O O . VAL A 1 104 ? 0.408 -7.208 -10.196 1.00 86.19 104 VAL A O 1
ATOM 802 N N . PHE A 1 105 ? -0.491 -5.882 -8.606 1.00 88.81 105 PHE A N 1
ATOM 803 C CA . PHE A 1 105 ? -0.633 -4.689 -9.438 1.00 88.81 105 PHE A CA 1
ATOM 804 C C . PHE A 1 105 ? 0.158 -3.529 -8.857 1.00 88.81 105 PHE A C 1
ATOM 806 O O . PHE A 1 105 ? 0.188 -3.321 -7.646 1.00 88.81 105 PHE A O 1
ATOM 813 N N . VAL A 1 106 ? 0.740 -2.730 -9.741 1.00 90.81 106 VAL A N 1
ATOM 814 C CA . VAL A 1 106 ? 1.325 -1.435 -9.401 1.00 90.81 106 VAL A CA 1
ATOM 815 C C . VAL A 1 106 ? 0.533 -0.380 -10.152 1.00 90.81 106 VAL A C 1
ATOM 817 O O . VAL A 1 106 ? 0.450 -0.417 -11.376 1.00 90.81 106 VAL A O 1
ATOM 820 N N . THR A 1 107 ? -0.090 0.532 -9.413 1.00 91.75 107 THR A N 1
ATOM 821 C CA . THR A 1 107 ? -0.921 1.597 -9.976 1.00 91.75 107 THR A CA 1
ATOM 822 C C . THR A 1 107 ? -0.332 2.954 -9.628 1.00 91.75 107 THR A C 1
ATOM 824 O O . THR A 1 107 ? -0.054 3.238 -8.464 1.00 91.75 107 THR A O 1
ATOM 827 N N . ARG A 1 108 ? -0.158 3.811 -10.626 1.00 92.19 108 ARG A N 1
ATOM 828 C CA . ARG A 1 108 ? 0.202 5.215 -10.463 1.00 92.19 108 ARG A CA 1
ATOM 829 C C . ARG A 1 108 ? -1.006 5.985 -9.950 1.00 92.19 108 ARG A C 1
ATOM 831 O O . ARG A 1 108 ? -2.116 5.831 -10.447 1.00 92.19 108 ARG A O 1
ATOM 838 N N . ILE A 1 109 ? -0.790 6.806 -8.932 1.00 90.50 109 ILE A N 1
ATOM 839 C CA . ILE A 1 109 ? -1.828 7.670 -8.362 1.00 90.50 109 ILE A CA 1
ATOM 840 C C . ILE A 1 109 ? -1.686 9.087 -8.900 1.00 90.50 109 ILE A C 1
ATOM 842 O O . ILE A 1 109 ? -2.694 9.751 -9.141 1.00 90.50 109 ILE A O 1
ATOM 846 N N . SER A 1 110 ? -0.447 9.559 -9.050 1.00 87.50 110 SER A N 1
ATOM 847 C CA . SER A 1 110 ? -0.167 10.909 -9.524 1.00 87.50 110 SER A CA 1
ATOM 848 C C . SER A 1 110 ? 1.207 10.999 -10.194 1.00 87.50 110 SER A C 1
ATOM 850 O O . SER A 1 110 ? 2.183 10.555 -9.581 1.00 87.50 110 SER A O 1
ATOM 852 N N . PRO A 1 111 ? 1.316 11.664 -11.362 1.00 87.56 111 PRO A N 1
ATOM 853 C CA . PRO A 1 111 ? 0.215 12.214 -12.169 1.00 87.56 111 PRO A CA 1
ATOM 854 C C . PRO A 1 111 ? -0.606 11.101 -12.847 1.00 87.56 111 PRO A C 1
ATOM 856 O O . PRO A 1 111 ? -0.104 9.999 -13.022 1.00 87.56 111 PRO A O 1
ATOM 859 N N . GLN A 1 112 ? -1.872 11.366 -13.181 1.00 84.62 112 GLN A N 1
ATOM 860 C CA . GLN A 1 112 ? -2.729 10.404 -13.892 1.00 84.62 112 GLN A CA 1
ATOM 861 C C . GLN A 1 112 ? -2.619 10.626 -15.400 1.00 84.62 112 GLN A C 1
ATOM 863 O O . GLN A 1 112 ? -2.709 11.768 -15.857 1.00 84.62 112 GLN A O 1
ATOM 868 N N . TYR A 1 113 ? -2.460 9.545 -16.157 1.00 85.50 113 TYR A N 1
ATOM 869 C CA . TYR A 1 113 ? -2.373 9.574 -17.617 1.00 85.50 113 TYR A CA 1
ATOM 870 C C . TYR A 1 113 ? -3.532 8.824 -18.266 1.00 85.50 113 TYR A C 1
ATOM 872 O O . TYR A 1 113 ? -4.276 9.384 -19.069 1.00 85.50 113 TYR A O 1
ATOM 880 N N . SER A 1 114 ? -3.663 7.541 -17.941 1.00 82.38 114 SER A N 1
ATOM 881 C CA . SER A 1 114 ? -4.622 6.620 -18.535 1.00 82.38 114 SER A CA 1
ATOM 882 C C . SER A 1 114 ? -4.796 5.405 -17.633 1.00 82.38 114 SER A C 1
ATOM 884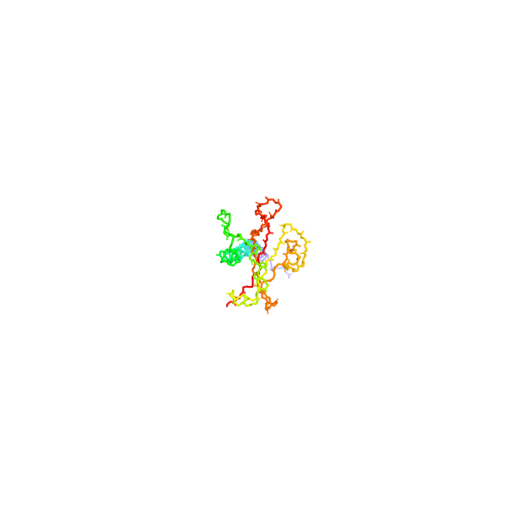 O O . SER A 1 114 ? -3.819 4.769 -17.235 1.00 82.38 114 SER A O 1
ATOM 886 N N . ASN A 1 115 ? -6.052 5.008 -17.418 1.00 78.00 115 ASN A N 1
ATOM 887 C CA . ASN A 1 115 ? -6.417 3.793 -16.681 1.00 78.00 115 ASN A CA 1
ATOM 888 C C . ASN A 1 115 ? -6.085 2.487 -17.435 1.00 78.00 115 ASN A C 1
ATOM 890 O O . ASN A 1 115 ? -6.431 1.396 -16.974 1.00 78.00 115 ASN A O 1
ATOM 894 N N . GLU A 1 116 ? -5.460 2.576 -18.607 1.00 85.25 116 GLU A N 1
ATOM 895 C CA . GLU A 1 116 ? -5.059 1.425 -19.407 1.00 85.25 116 GLU A CA 1
ATOM 896 C C . GLU A 1 116 ? -3.846 0.690 -18.820 1.00 85.25 116 GLU A C 1
ATOM 898 O O . GLU A 1 116 ? -3.033 1.238 -18.069 1.00 85.25 116 GLU A O 1
ATOM 903 N N . LYS A 1 117 ? -3.714 -0.589 -19.202 1.00 88.00 117 LYS A N 1
ATOM 904 C CA . LYS A 1 117 ? -2.547 -1.400 -18.852 1.00 88.00 117 LYS A CA 1
ATOM 905 C C . LYS A 1 117 ? -1.294 -0.792 -19.491 1.00 88.00 117 LYS A C 1
ATOM 907 O O . LYS A 1 117 ? -1.253 -0.544 -20.696 1.00 88.00 117 LYS A O 1
ATOM 912 N N . CYS A 1 118 ? -0.254 -0.630 -18.691 1.00 88.81 118 CYS A N 1
ATOM 913 C CA . CYS A 1 118 ? 1.082 -0.307 -19.147 1.00 88.81 118 CYS A CA 1
ATOM 914 C C . CYS A 1 118 ? 1.660 -1.429 -20.017 1.00 88.81 118 CYS A C 1
ATOM 916 O O . CYS A 1 118 ? 1.622 -2.608 -19.668 1.00 88.81 118 CYS A O 1
ATOM 918 N N . THR A 1 119 ? 2.218 -1.026 -21.147 1.00 87.38 119 THR A N 1
ATOM 919 C CA . THR A 1 119 ? 2.944 -1.829 -22.128 1.00 87.38 119 THR A CA 1
ATOM 920 C C . THR A 1 119 ? 4.174 -1.033 -22.561 1.00 87.38 119 THR A C 1
ATOM 922 O O . THR A 1 119 ? 4.219 0.186 -22.393 1.00 87.38 119 THR A O 1
ATOM 925 N N . ARG A 1 120 ? 5.153 -1.674 -23.205 1.00 85.19 120 ARG A N 1
ATOM 926 C CA . ARG A 1 120 ? 6.301 -0.950 -23.790 1.00 85.19 120 ARG A CA 1
ATOM 927 C C . ARG A 1 120 ? 5.904 0.142 -24.789 1.00 85.19 120 ARG A C 1
ATOM 929 O O . ARG A 1 120 ? 6.682 1.059 -25.008 1.00 85.19 120 ARG A O 1
ATOM 936 N N . ALA A 1 121 ? 4.721 0.041 -25.398 1.00 86.62 121 ALA A N 1
ATOM 937 C CA . ALA A 1 121 ? 4.249 0.996 -26.395 1.00 86.62 121 ALA A CA 1
ATOM 938 C C . ALA A 1 121 ? 3.674 2.287 -25.787 1.00 86.62 121 ALA A C 1
ATOM 940 O O . ALA A 1 121 ? 3.756 3.334 -26.421 1.00 86.62 121 ALA A O 1
ATOM 941 N N . ASN A 1 122 ? 3.083 2.219 -24.587 1.00 88.38 122 ASN A N 1
ATOM 942 C CA . ASN A 1 122 ? 2.470 3.378 -23.922 1.00 88.38 122 ASN A CA 1
ATOM 943 C C . ASN A 1 122 ? 3.250 3.868 -22.687 1.00 88.38 122 ASN A C 1
ATOM 945 O O . ASN A 1 122 ? 2.947 4.937 -22.159 1.00 88.38 122 ASN A O 1
ATOM 949 N N . TYR A 1 123 ? 4.277 3.140 -22.244 1.00 86.06 123 TYR A N 1
ATOM 950 C CA . TYR A 1 123 ? 5.219 3.599 -21.225 1.00 86.06 123 TYR A CA 1
ATOM 951 C C . TYR A 1 123 ? 6.026 4.817 -21.730 1.00 86.06 123 TYR A C 1
ATOM 953 O O . TYR A 1 123 ? 6.485 4.795 -22.872 1.00 86.06 123 TYR A O 1
ATOM 961 N N . PRO A 1 124 ? 6.224 5.884 -20.927 1.00 84.81 124 PRO A N 1
ATOM 962 C CA . PRO A 1 124 ? 5.924 6.022 -19.497 1.00 84.81 124 PRO A CA 1
ATOM 963 C C . PRO A 1 124 ? 4.560 6.662 -19.164 1.00 84.81 124 PRO A C 1
ATOM 965 O O . PRO A 1 124 ? 4.342 7.022 -18.008 1.00 84.81 124 PRO A O 1
ATOM 968 N N . ASN A 1 125 ? 3.643 6.817 -20.123 1.00 88.12 125 ASN A N 1
ATOM 969 C CA . ASN A 1 125 ? 2.370 7.541 -19.970 1.00 88.12 125 ASN A CA 1
ATOM 970 C C . ASN A 1 125 ? 1.185 6.587 -19.724 1.00 88.12 125 ASN A C 1
ATOM 972 O O . ASN A 1 125 ? 0.240 6.522 -20.511 1.00 88.12 125 ASN A O 1
ATOM 976 N N . CYS A 1 126 ? 1.247 5.809 -18.646 1.00 88.69 126 CYS A N 1
ATOM 977 C CA . CYS A 1 126 ? 0.249 4.793 -18.309 1.00 88.69 126 CYS A CA 1
ATOM 978 C C . CYS A 1 126 ? 0.163 4.598 -16.790 1.00 88.69 126 CYS A C 1
ATOM 980 O O . CYS A 1 126 ? 1.176 4.728 -16.093 1.00 88.69 126 CYS A O 1
ATOM 982 N N . ASP A 1 127 ? -1.014 4.241 -16.270 1.00 90.56 127 ASP A N 1
ATOM 983 C CA . ASP A 1 127 ? -1.208 4.213 -14.818 1.00 90.56 127 ASP A CA 1
ATOM 984 C C . ASP A 1 127 ? -1.178 2.811 -14.213 1.00 90.56 127 ASP A C 1
ATOM 986 O O . ASP A 1 127 ? -0.892 2.693 -13.028 1.00 90.56 127 ASP A O 1
ATOM 990 N N . LYS A 1 128 ? -1.435 1.737 -14.972 1.00 90.38 128 LYS A N 1
ATOM 991 C CA . LYS A 1 128 ? -1.625 0.400 -14.384 1.00 90.38 128 LYS A CA 1
ATOM 992 C C . LYS A 1 128 ? -0.649 -0.644 -14.914 1.00 90.38 128 LYS A C 1
ATOM 994 O O . LYS A 1 128 ? -0.797 -1.119 -16.036 1.00 90.38 128 LYS A O 1
ATOM 999 N N . ILE A 1 129 ? 0.281 -1.105 -14.084 1.00 89.94 129 ILE A N 1
ATOM 1000 C CA . ILE A 1 129 ? 1.145 -2.247 -14.398 1.00 89.94 129 ILE A CA 1
ATOM 1001 C C . ILE A 1 129 ? 0.597 -3.509 -13.735 1.00 89.94 129 ILE A C 1
ATOM 1003 O O . ILE A 1 129 ? 0.347 -3.551 -12.529 1.00 89.94 129 ILE A O 1
ATOM 1007 N N . ILE A 1 130 ? 0.402 -4.547 -14.545 1.00 88.25 130 ILE A N 1
ATOM 1008 C CA . ILE A 1 130 ? -0.117 -5.844 -14.113 1.00 88.25 130 ILE A CA 1
ATOM 1009 C C . ILE A 1 130 ? 1.019 -6.856 -14.193 1.00 88.25 130 ILE A C 1
ATOM 101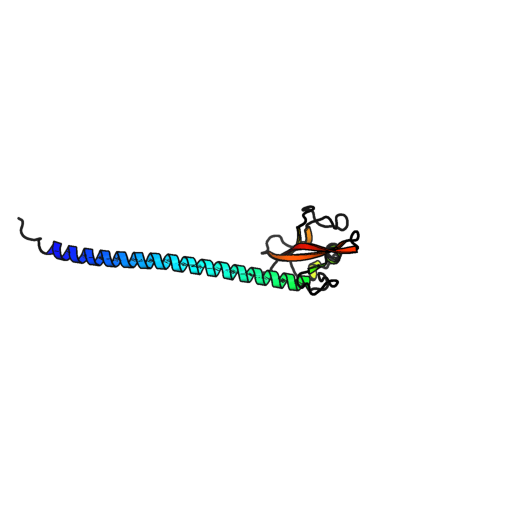1 O O . ILE A 1 130 ? 1.485 -7.138 -15.295 1.00 88.25 130 ILE A O 1
ATOM 1015 N N . LEU A 1 131 ? 1.434 -7.386 -13.040 1.00 85.38 131 LEU A N 1
ATOM 1016 C CA . LEU A 1 131 ? 2.516 -8.369 -12.941 1.00 85.38 131 LEU A CA 1
ATOM 1017 C C . LEU A 1 131 ? 2.012 -9.796 -12.770 1.00 85.38 131 LEU A C 1
ATOM 1019 O O . LEU A 1 131 ? 2.607 -10.708 -13.319 1.00 85.38 131 LEU A O 1
ATOM 1023 N N . ALA A 1 132 ? 0.927 -9.990 -12.023 1.00 82.94 132 ALA A N 1
ATOM 1024 C CA . ALA A 1 132 ? 0.271 -11.284 -11.879 1.00 82.94 132 ALA A CA 1
ATOM 1025 C C . ALA A 1 132 ? -1.237 -11.076 -11.724 1.00 82.94 132 ALA A C 1
ATOM 1027 O O . ALA A 1 132 ? -1.666 -10.176 -10.995 1.00 82.94 132 ALA A O 1
ATOM 1028 N N . ASN A 1 133 ? -2.034 -11.898 -12.408 1.00 81.88 133 ASN A N 1
ATOM 1029 C CA . ASN A 1 133 ? -3.494 -11.874 -12.327 1.00 81.88 133 ASN A CA 1
ATOM 1030 C C . ASN A 1 133 ? -4.074 -13.292 -12.469 1.00 81.88 133 ASN A C 1
ATOM 1032 O O . ASN A 1 133 ? -4.528 -13.680 -13.544 1.00 81.88 133 ASN A O 1
ATOM 1036 N N . ARG A 1 134 ? -4.019 -14.081 -11.391 1.00 74.12 134 ARG A N 1
ATOM 1037 C CA . ARG A 1 134 ? -4.449 -15.491 -11.371 1.00 74.12 134 ARG A CA 1
ATOM 1038 C C . ARG A 1 134 ? -5.844 -15.706 -10.780 1.00 74.12 134 ARG A C 1
ATOM 1040 O O . ARG A 1 134 ? -6.482 -16.702 -11.103 1.00 74.12 134 ARG A O 1
ATOM 1047 N N . SER A 1 135 ? -6.333 -14.806 -9.921 1.00 67.81 135 SER A N 1
ATOM 1048 C CA . SER A 1 135 ? -7.645 -14.937 -9.265 1.00 67.81 135 SER A CA 1
ATOM 1049 C C . SER A 1 135 ? -8.250 -13.581 -8.890 1.00 67.81 135 SER A C 1
ATOM 1051 O O . SER A 1 135 ? -7.538 -12.670 -8.474 1.00 67.81 135 SER A O 1
ATOM 1053 N N . THR A 1 136 ? -9.577 -13.460 -9.005 1.00 62.75 136 THR A N 1
ATOM 1054 C CA . THR A 1 136 ? -10.338 -12.213 -8.792 1.00 62.75 136 THR A CA 1
ATOM 1055 C C . THR A 1 136 ? -10.954 -12.073 -7.395 1.00 62.75 136 THR A C 1
ATOM 1057 O O . THR A 1 136 ? -11.513 -11.025 -7.091 1.00 62.75 136 THR A O 1
ATOM 1060 N N . ASN A 1 137 ? -10.886 -13.106 -6.545 1.00 59.81 137 ASN A N 1
ATOM 1061 C CA . ASN A 1 137 ? -11.629 -13.176 -5.273 1.00 59.81 137 ASN A CA 1
ATOM 1062 C C . ASN A 1 137 ? -10.716 -13.262 -4.042 1.00 59.81 137 ASN A C 1
ATOM 1064 O O . ASN A 1 137 ? -10.930 -14.100 -3.166 1.00 59.81 137 ASN A O 1
ATOM 1068 N N . LEU A 1 138 ? -9.677 -12.427 -3.968 1.00 65.44 138 LEU A N 1
ATOM 1069 C CA . LEU A 1 138 ? -8.732 -12.456 -2.850 1.00 65.44 138 LEU A CA 1
ATOM 1070 C C . LEU A 1 138 ? -8.646 -11.107 -2.141 1.00 65.44 138 LEU A C 1
ATOM 1072 O O . LEU A 1 138 ? -8.649 -10.042 -2.764 1.00 65.44 138 LEU A O 1
ATOM 1076 N N . ALA A 1 139 ? -8.564 -11.169 -0.811 1.00 71.44 139 ALA A N 1
ATOM 1077 C CA . ALA A 1 139 ? -8.331 -10.002 0.022 1.00 71.44 139 ALA A CA 1
ATOM 1078 C C . ALA A 1 139 ? -6.997 -9.362 -0.384 1.00 71.44 139 ALA A C 1
ATOM 1080 O O . ALA A 1 139 ? -5.926 -9.963 -0.263 1.00 71.44 139 ALA A O 1
ATOM 1081 N N . THR A 1 140 ? -7.080 -8.140 -0.901 1.00 78.25 140 THR A N 1
ATOM 1082 C CA . THR A 1 140 ? -5.928 -7.422 -1.439 1.00 78.25 140 THR A CA 1
ATOM 1083 C C . THR A 1 140 ? -5.423 -6.432 -0.402 1.00 78.25 140 THR A C 1
ATOM 1085 O O . THR A 1 140 ? -6.193 -5.648 0.151 1.00 78.25 140 THR A O 1
ATOM 1088 N N . LYS A 1 141 ? -4.120 -6.472 -0.131 1.00 84.69 141 LYS A N 1
ATOM 1089 C CA . LYS A 1 141 ? -3.428 -5.488 0.699 1.00 84.69 141 LYS A CA 1
ATOM 1090 C C . LYS A 1 141 ? -2.859 -4.413 -0.200 1.00 84.69 141 LYS A C 1
ATOM 1092 O O . LYS A 1 141 ? -2.280 -4.708 -1.244 1.00 84.69 141 LYS A O 1
ATOM 1097 N N . THR A 1 142 ? -3.034 -3.169 0.217 1.00 86.69 142 THR A N 1
ATOM 1098 C CA . THR A 1 142 ? -2.621 -2.013 -0.568 1.00 86.69 142 THR A CA 1
ATOM 1099 C C . THR A 1 142 ? -1.682 -1.132 0.227 1.00 86.69 142 THR A C 1
ATOM 1101 O O . THR A 1 142 ? -1.984 -0.797 1.371 1.00 86.69 142 THR A O 1
ATOM 1104 N N . ALA A 1 143 ? -0.587 -0.704 -0.388 1.00 89.75 143 ALA A N 1
ATOM 1105 C CA . ALA A 1 143 ? 0.369 0.200 0.236 1.00 89.75 143 ALA A CA 1
ATOM 1106 C C . ALA A 1 143 ? 0.876 1.237 -0.761 1.00 89.75 143 ALA A C 1
ATOM 1108 O O . ALA A 1 143 ? 1.037 0.949 -1.946 1.00 89.75 143 ALA A O 1
ATOM 1109 N N . PHE A 1 144 ? 1.118 2.450 -0.273 1.00 91.00 144 PHE A N 1
ATOM 1110 C CA . PHE A 1 144 ? 1.669 3.531 -1.082 1.00 91.00 144 PHE A CA 1
ATOM 1111 C C . PHE A 1 144 ? 3.178 3.362 -1.238 1.00 91.00 144 PHE A C 1
ATOM 1113 O O . PHE A 1 144 ? 3.875 2.986 -0.296 1.00 91.00 144 PHE A O 1
ATOM 1120 N N . VAL A 1 145 ? 3.659 3.633 -2.444 1.00 91.56 145 VAL A N 1
ATOM 1121 C CA . VAL A 1 145 ? 5.046 3.437 -2.869 1.00 91.56 145 VAL A CA 1
ATOM 1122 C C . VAL A 1 145 ? 5.473 4.605 -3.745 1.00 91.56 145 VAL A C 1
ATOM 1124 O O . VAL A 1 145 ? 4.638 5.270 -4.363 1.00 91.56 145 VAL A O 1
ATOM 1127 N N . THR A 1 146 ? 6.776 4.845 -3.810 1.00 91.62 146 THR A N 1
ATOM 1128 C CA . THR A 1 146 ? 7.338 5.835 -4.728 1.00 91.62 146 THR A CA 1
ATOM 1129 C C . THR A 1 146 ? 7.742 5.115 -6.002 1.00 91.62 146 THR A C 1
ATOM 1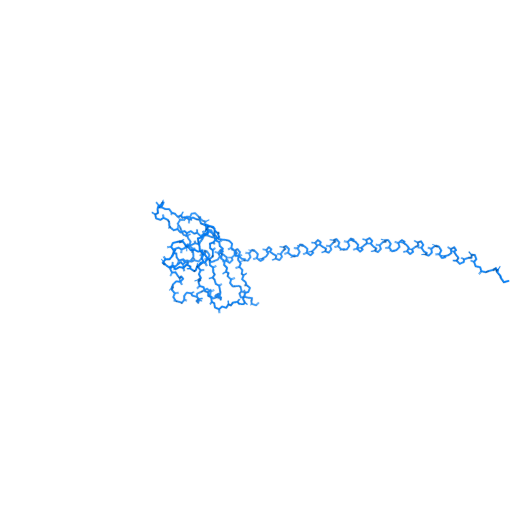131 O O . THR A 1 146 ? 8.525 4.173 -5.955 1.00 91.62 146 THR A O 1
ATOM 1134 N N . LEU A 1 147 ? 7.212 5.542 -7.137 1.00 91.44 147 LEU A N 1
ATOM 1135 C CA . LEU A 1 147 ? 7.571 5.017 -8.446 1.00 91.44 147 LEU A CA 1
ATOM 1136 C C . LEU A 1 147 ? 8.705 5.871 -9.002 1.00 91.44 147 LEU A C 1
ATOM 1138 O O . LEU A 1 147 ? 8.547 7.081 -9.144 1.00 91.44 147 LEU A O 1
ATOM 1142 N N . ALA A 1 148 ? 9.845 5.255 -9.280 1.00 90.56 148 ALA A N 1
ATOM 1143 C CA . ALA A 1 148 ? 11.002 5.907 -9.865 1.00 90.56 148 ALA A CA 1
ATOM 1144 C C . ALA A 1 148 ? 11.154 5.453 -11.317 1.00 90.56 148 ALA A C 1
ATOM 1146 O O . ALA A 1 148 ? 11.165 4.255 -11.591 1.00 90.56 148 ALA A O 1
ATOM 1147 N N . GLY A 1 149 ? 11.266 6.399 -12.242 1.00 89.00 149 GLY A N 1
ATOM 1148 C CA . GLY A 1 149 ? 11.507 6.114 -13.656 1.00 89.00 149 GLY A CA 1
ATOM 1149 C C . GLY A 1 149 ? 12.486 7.112 -14.246 1.00 89.00 149 GLY A C 1
ATOM 1150 O O . GLY A 1 149 ? 12.523 8.274 -13.829 1.00 89.00 149 GLY A O 1
ATOM 1151 N N . TRP A 1 150 ? 13.311 6.671 -15.188 1.00 86.38 150 TRP A N 1
ATOM 1152 C CA . TRP A 1 150 ? 14.249 7.563 -15.854 1.00 86.38 150 TRP A CA 1
ATOM 1153 C C . TRP A 1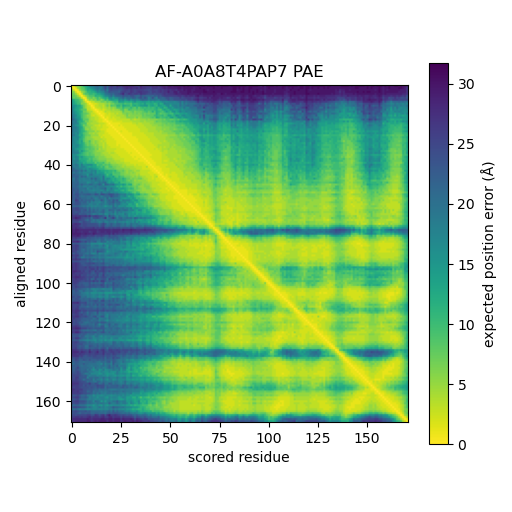 150 ? 13.532 8.525 -16.807 1.00 86.38 150 TRP A C 1
ATOM 1155 O O . TRP A 1 150 ? 12.728 8.118 -17.647 1.00 86.38 150 TRP A O 1
ATOM 1165 N N . ASP A 1 151 ? 13.856 9.813 -16.712 1.00 85.62 151 ASP A N 1
ATOM 1166 C CA . ASP A 1 151 ? 13.364 10.834 -17.627 1.00 85.62 151 ASP A CA 1
ATOM 1167 C C . ASP A 1 151 ? 14.516 11.360 -18.491 1.00 85.62 151 ASP A C 1
ATOM 1169 O O . ASP A 1 151 ? 15.400 12.100 -18.045 1.00 85.62 151 ASP A O 1
ATOM 1173 N N . GLY A 1 152 ? 14.493 10.964 -19.765 1.00 83.19 152 GLY A N 1
ATOM 1174 C CA . GLY A 1 152 ? 15.507 11.342 -20.745 1.00 83.19 152 GLY A CA 1
ATOM 1175 C C . GLY A 1 152 ? 15.501 12.825 -21.126 1.00 83.19 152 GLY A C 1
ATOM 1176 O O . GLY A 1 152 ? 16.481 13.285 -21.703 1.00 83.19 152 GLY A O 1
ATOM 1177 N N . ILE A 1 153 ? 14.444 13.583 -20.807 1.00 85.25 153 ILE A N 1
ATOM 1178 C CA . ILE A 1 153 ? 14.360 15.021 -21.114 1.00 85.25 153 ILE A CA 1
ATOM 1179 C C . ILE A 1 153 ? 15.162 15.822 -20.088 1.00 85.25 153 ILE A C 1
ATOM 1181 O O . ILE A 1 153 ? 15.935 16.708 -20.447 1.00 85.25 153 ILE A O 1
ATOM 1185 N N . ILE A 1 154 ? 14.985 15.501 -18.806 1.00 86.19 154 ILE A N 1
ATOM 1186 C CA . ILE A 1 154 ? 15.662 16.178 -17.688 1.00 86.19 154 ILE A CA 1
ATOM 1187 C C . ILE A 1 154 ? 16.974 15.492 -17.279 1.00 86.19 154 ILE A C 1
ATOM 1189 O O . ILE A 1 154 ? 17.665 15.995 -16.394 1.00 86.19 154 ILE A O 1
ATOM 1193 N N . ASN A 1 155 ? 17.317 14.363 -17.912 1.00 85.94 155 ASN A N 1
ATOM 1194 C CA . ASN A 1 155 ? 18.496 13.544 -17.616 1.00 85.94 155 ASN A CA 1
ATOM 1195 C C . ASN A 1 155 ? 18.593 13.177 -16.121 1.00 85.94 155 ASN A C 1
ATOM 1197 O O . ASN A 1 155 ? 19.655 13.265 -15.502 1.00 85.94 155 ASN A O 1
ATOM 1201 N N . SER A 1 156 ? 17.448 12.839 -15.526 1.00 86.00 156 SER A N 1
ATOM 1202 C CA . SER A 1 156 ? 17.300 12.557 -14.099 1.00 86.00 156 SER A CA 1
ATOM 1203 C C . SER A 1 156 ? 16.139 11.593 -13.862 1.00 86.00 156 SER A C 1
ATOM 1205 O O . SER A 1 156 ? 15.311 11.365 -14.743 1.00 86.00 156 SER A O 1
ATOM 1207 N N . TYR A 1 157 ? 16.055 11.040 -12.656 1.00 86.25 157 TYR A N 1
ATOM 1208 C CA . TYR A 1 157 ? 14.935 10.199 -12.253 1.00 86.25 157 TYR A CA 1
ATOM 1209 C C . TYR A 1 157 ? 13.739 11.037 -11.824 1.00 86.25 157 TYR A C 1
ATOM 1211 O O . TYR A 1 157 ? 13.857 11.975 -11.031 1.00 86.25 157 TYR A O 1
ATOM 1219 N N . ARG A 1 158 ? 12.570 10.655 -12.329 1.00 87.31 158 ARG A N 1
ATOM 1220 C CA . ARG A 1 158 ? 11.281 11.186 -11.911 1.00 87.31 158 ARG A CA 1
ATOM 1221 C C . ARG A 1 158 ? 10.701 10.289 -10.827 1.00 87.31 158 ARG A C 1
ATOM 1223 O O . ARG A 1 158 ? 10.692 9.069 -10.974 1.00 87.31 158 ARG A O 1
ATOM 1230 N N . TYR A 1 159 ? 10.217 10.912 -9.757 1.00 88.56 159 TYR A N 1
ATOM 1231 C CA . TYR A 1 159 ? 9.579 10.234 -8.634 1.00 88.56 159 TYR A CA 1
ATOM 1232 C C . TYR A 1 159 ? 8.097 10.575 -8.618 1.00 88.56 159 TYR A C 1
ATOM 1234 O O . TYR A 1 159 ? 7.717 11.745 -8.571 1.00 88.56 159 TYR A O 1
ATOM 1242 N N . GLU A 1 160 ? 7.267 9.547 -8.652 1.00 90.88 160 GLU A N 1
ATOM 1243 C CA . GLU A 1 160 ? 5.819 9.653 -8.735 1.00 90.88 160 GLU A CA 1
ATOM 1244 C C . GLU A 1 160 ? 5.169 8.859 -7.603 1.00 90.88 160 GLU A C 1
ATOM 1246 O O . GLU A 1 160 ? 5.749 7.918 -7.057 1.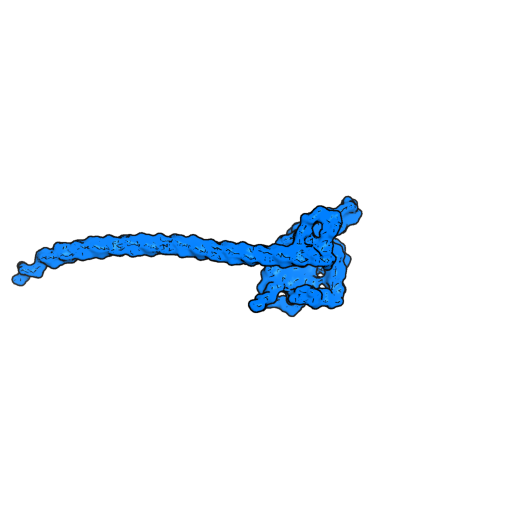00 90.88 160 GLU A O 1
ATOM 1251 N N . LEU A 1 1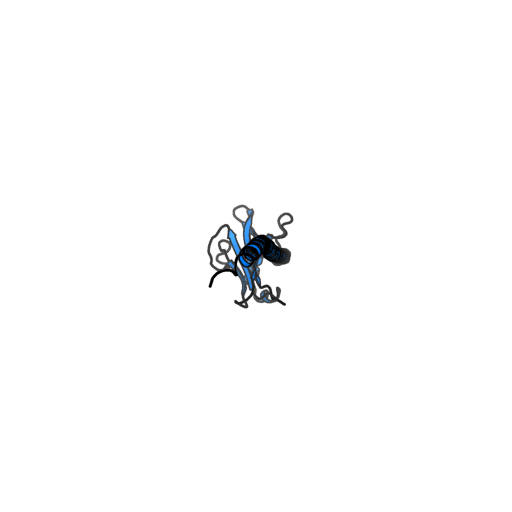61 ? 3.948 9.238 -7.229 1.00 91.62 161 LEU A N 1
ATOM 1252 C CA . LEU A 1 161 ? 3.215 8.515 -6.198 1.00 91.62 161 LEU A CA 1
ATOM 1253 C C . LEU A 1 161 ? 2.481 7.340 -6.836 1.00 91.62 161 LEU A C 1
ATOM 1255 O O . LEU A 1 161 ? 1.665 7.523 -7.743 1.00 91.62 161 LEU A O 1
ATOM 1259 N N . GLY A 1 162 ? 2.717 6.148 -6.305 1.00 92.31 162 GLY A N 1
ATOM 1260 C CA . GLY A 1 162 ? 2.018 4.935 -6.689 1.00 92.31 162 GLY A CA 1
ATOM 1261 C C . GLY A 1 162 ? 1.455 4.176 -5.500 1.00 92.31 162 GLY A C 1
ATOM 1262 O O . GLY A 1 162 ? 1.636 4.524 -4.330 1.00 92.31 162 GLY A O 1
ATOM 1263 N N . ARG A 1 163 ? 0.754 3.100 -5.823 1.00 91.56 163 ARG A N 1
ATOM 1264 C CA . ARG A 1 163 ? 0.238 2.114 -4.886 1.00 91.56 163 ARG A CA 1
ATOM 1265 C C . ARG A 1 163 ? 0.488 0.728 -5.441 1.00 91.56 163 ARG A C 1
ATOM 1267 O O . ARG A 1 163 ? 0.225 0.469 -6.612 1.00 91.56 163 ARG A O 1
ATOM 1274 N N . ILE A 1 164 ? 0.963 -0.155 -4.579 1.00 89.88 164 ILE A N 1
ATOM 1275 C CA . ILE A 1 164 ? 1.058 -1.578 -4.864 1.00 89.88 164 ILE A CA 1
ATOM 1276 C C . ILE A 1 164 ? -0.134 -2.296 -4.240 1.00 89.88 164 ILE A C 1
ATOM 1278 O O . ILE A 1 164 ? -0.538 -1.987 -3.117 1.00 89.88 164 ILE A O 1
ATOM 1282 N N . GLU A 1 165 ? -0.709 -3.230 -4.985 1.00 88.94 165 GLU A N 1
ATOM 1283 C CA . GLU A 1 165 ? -1.868 -4.024 -4.601 1.00 88.94 165 GLU A CA 1
ATOM 1284 C C . GLU A 1 165 ? -1.508 -5.499 -4.726 1.00 88.94 165 GLU A C 1
ATOM 1286 O O . GLU A 1 165 ? -1.230 -5.994 -5.820 1.00 88.94 165 GLU A O 1
ATOM 1291 N N . VAL A 1 166 ? -1.490 -6.197 -3.597 1.00 86.38 166 VAL A N 1
ATOM 1292 C CA . VAL A 1 166 ? -0.989 -7.568 -3.507 1.00 86.38 166 VAL A CA 1
ATOM 1293 C C . VAL A 1 166 ? -2.044 -8.460 -2.875 1.00 86.38 166 VAL A C 1
ATOM 1295 O O . VAL A 1 166 ? -2.619 -8.105 -1.845 1.00 86.38 166 VAL A O 1
ATOM 1298 N N . SER A 1 167 ? -2.283 -9.634 -3.455 1.00 82.31 167 SER A N 1
ATOM 1299 C CA . SER A 1 167 ? -3.109 -10.653 -2.806 1.00 82.31 167 SER A CA 1
ATOM 1300 C C . SER A 1 167 ? -2.414 -11.168 -1.547 1.00 82.31 167 SER A C 1
ATOM 1302 O O . SER A 1 167 ? -1.282 -11.653 -1.589 1.00 82.31 167 SER A O 1
ATOM 1304 N N . SER A 1 168 ? -3.112 -11.089 -0.417 1.00 64.31 168 SER A N 1
ATOM 1305 C CA . SER A 1 168 ? -2.736 -11.827 0.778 1.00 64.31 168 SER A CA 1
ATOM 1306 C C . SER A 1 168 ? -3.400 -13.191 0.705 1.00 64.31 168 SER A C 1
ATOM 1308 O O . SER A 1 168 ? -4.609 -13.297 0.910 1.00 64.31 168 SER A O 1
ATOM 1310 N N . LYS A 1 169 ? -2.618 -14.252 0.499 1.00 56.31 169 LYS A N 1
ATOM 1311 C CA . LYS A 1 169 ? -3.101 -15.603 0.784 1.00 56.31 169 LYS A CA 1
ATOM 1312 C C . LYS A 1 169 ? -3.344 -15.677 2.294 1.00 56.31 169 LYS A C 1
ATOM 1314 O O . LYS A 1 169 ? -2.389 -15.669 3.065 1.00 56.31 169 LYS A O 1
ATOM 1319 N N . GLN A 1 170 ? -4.605 -15.622 2.727 1.00 45.00 170 GLN A N 1
ATOM 1320 C CA . GLN A 1 170 ? -4.942 -15.995 4.100 1.00 45.00 170 GLN A CA 1
ATOM 1321 C C . GLN A 1 170 ? -4.570 -17.473 4.238 1.00 45.00 170 GLN A C 1
ATOM 1323 O O . GLN A 1 170 ? -5.109 -18.309 3.515 1.00 45.00 170 GLN A O 1
ATOM 1328 N N . ILE A 1 171 ? -3.563 -17.746 5.067 1.00 36.06 171 ILE A N 1
ATOM 1329 C CA . ILE A 1 171 ? -3.245 -19.096 5.540 1.00 36.06 171 ILE A CA 1
ATOM 1330 C C . ILE A 1 171 ? -4.329 -19.498 6.534 1.00 36.06 171 ILE A C 1
ATOM 1332 O O . ILE A 1 171 ? -4.669 -18.640 7.382 1.00 36.06 171 ILE A O 1
#

Sequence (171 aa):
MTLLNAGSFRAQMKIQQMAFLLVGITIFFALVGVIYFSITISHARTSAQSAQNEEAILLARKLAGSPEFAFTSSSDCATCIDMDKIIQISDLSGYEELWNMDHVFVTRISPQYSNEKCTRANYPNCDKIILANRSTNLATKTAFVTLAGWDGIINSYRYELGRIEVSSKQI

Secondary structure (DSSP, 8-state):
-----HHHHHHHHHHHHHHHHHHHHHHHHHHHHHHHHHHHHHHHHHHHHHHHHHHHHHHHHHHHTSTTTB--SSTT-TTEEEHHHHHHHTTSTTGGGTTT-SEEEEEEEES---SSBP-TTTTTS-SEEEEEES-SSS-EEEEEEEEEEEETTTTEEEEEEEEEEEE----

Mean predicted aligned error: 10.85 Å

Nearest PDB structures (foldseek):
  6zm9-assembly1_A  TM=4.471E-01  e=8.502E+00  unidentified
  3kdi-assembly1_A  TM=2.745E-01  e=4.158E+00  Arabidopsis thaliana
  4z7k-assembly1_B  TM=3.127E-01  e=6.995E+00  Methanococcus maripaludis C5
  8bns-assembly1_B  TM=1.657E-01  e=5.393E+00  Sulfurihydrogenibium sp. YO3AOP1

pLDDT: mean 82.4, std 11.78, range [36.06, 97.62]